Protein AF-A0A6A6LRA4-F1 (afdb_monomer_lite)

Radius of gyration: 28.9 Å; chains: 1; bounding box: 81×35×69 Å

Structure (mmCIF, N/CA/C/O backbone):
data_AF-A0A6A6LRA4-F1
#
_entry.id   AF-A0A6A6LRA4-F1
#
loop_
_atom_site.group_PDB
_atom_site.id
_atom_site.type_symbol
_atom_site.label_atom_id
_atom_site.label_alt_id
_atom_site.label_comp_id
_atom_site.label_asym_id
_atom_site.label_entity_id
_atom_site.label_seq_id
_atom_site.pdbx_PDB_ins_code
_atom_site.Cartn_x
_atom_site.Cartn_y
_atom_site.Cartn_z
_atom_site.occupancy
_atom_site.B_iso_or_equiv
_atom_site.auth_seq_id
_atom_site.auth_comp_id
_atom_site.auth_asym_id
_atom_site.auth_atom_id
_atom_site.pdbx_PDB_model_num
ATOM 1 N N . MET A 1 1 ? 34.514 0.228 -24.232 1.00 44.16 1 MET A N 1
ATOM 2 C CA . MET A 1 1 ? 33.574 -0.529 -25.085 1.00 44.16 1 MET A CA 1
ATOM 3 C C . MET A 1 1 ? 32.662 -1.325 -24.168 1.00 44.16 1 MET A C 1
ATOM 5 O O . MET A 1 1 ? 33.187 -2.213 -23.507 1.00 44.16 1 MET A O 1
ATOM 9 N N . PRO A 1 2 ? 31.370 -0.987 -24.006 1.00 54.19 2 PRO A N 1
ATOM 10 C CA . PRO A 1 2 ? 30.497 -1.808 -23.182 1.00 54.19 2 PRO A CA 1
ATOM 11 C C . PRO A 1 2 ? 30.172 -3.097 -23.940 1.00 54.19 2 PRO A C 1
ATOM 13 O O . PRO A 1 2 ? 29.765 -3.080 -25.102 1.00 54.19 2 PRO A O 1
ATOM 16 N N . SER A 1 3 ? 30.428 -4.220 -23.280 1.00 55.75 3 SER A N 1
ATOM 17 C CA . SER A 1 3 ? 30.129 -5.570 -23.735 1.00 55.75 3 SER A CA 1
ATOM 18 C C . SER A 1 3 ? 28.617 -5.787 -23.743 1.00 55.75 3 SER A C 1
ATOM 20 O O . SER A 1 3 ? 28.024 -6.250 -22.770 1.00 55.75 3 SER A O 1
ATOM 22 N N . ASN A 1 4 ? 27.990 -5.459 -24.871 1.00 60.25 4 ASN A N 1
ATOM 23 C CA . ASN A 1 4 ? 26.630 -5.878 -25.180 1.00 60.25 4 ASN A CA 1
ATOM 24 C C . ASN A 1 4 ? 26.623 -7.394 -25.410 1.00 60.25 4 ASN A C 1
ATOM 26 O O . ASN A 1 4 ? 26.778 -7.876 -26.531 1.00 60.25 4 ASN A O 1
ATOM 30 N N . LEU A 1 5 ? 26.461 -8.153 -24.327 1.00 57.16 5 LEU A N 1
ATOM 31 C CA . LEU A 1 5 ? 26.015 -9.535 -24.410 1.00 57.16 5 LEU A CA 1
ATOM 32 C C . LEU A 1 5 ? 24.533 -9.525 -24.801 1.00 57.16 5 LEU A C 1
ATOM 34 O O . LEU A 1 5 ? 23.679 -9.002 -24.088 1.00 57.16 5 LEU A O 1
ATOM 38 N N . VAL A 1 6 ? 24.285 -10.075 -25.983 1.00 62.62 6 VAL A N 1
ATOM 39 C CA . VAL A 1 6 ? 22.998 -10.367 -26.614 1.00 62.62 6 VAL A CA 1
ATOM 40 C C . VAL A 1 6 ? 21.892 -10.714 -25.600 1.00 62.62 6 VAL A C 1
ATOM 42 O O . VAL A 1 6 ? 22.018 -11.655 -24.822 1.00 62.62 6 VAL A O 1
ATOM 45 N N . GLY A 1 7 ? 20.774 -9.982 -25.672 1.00 70.00 7 GLY A N 1
ATOM 46 C CA . GLY A 1 7 ? 19.447 -10.496 -25.309 1.00 70.00 7 GLY A CA 1
ATOM 47 C C . GLY A 1 7 ? 18.993 -10.424 -23.847 1.00 70.00 7 GLY A C 1
ATOM 48 O O . GLY A 1 7 ? 17.983 -11.045 -23.523 1.00 70.00 7 GLY A O 1
ATOM 49 N N . LYS A 1 8 ? 19.665 -9.694 -22.947 1.00 74.94 8 LYS A N 1
ATOM 50 C CA . LYS A 1 8 ? 19.159 -9.523 -21.571 1.00 74.94 8 LYS A CA 1
ATOM 51 C C . LYS A 1 8 ? 18.177 -8.349 -21.500 1.00 74.94 8 LYS A C 1
ATOM 53 O O . LYS A 1 8 ? 18.538 -7.229 -21.846 1.00 74.94 8 LYS A O 1
ATOM 58 N N . ALA A 1 9 ? 16.944 -8.607 -21.063 1.00 82.69 9 ALA A N 1
ATOM 59 C CA . ALA A 1 9 ? 15.943 -7.560 -20.872 1.00 82.69 9 ALA A CA 1
ATOM 60 C C . ALA A 1 9 ? 16.424 -6.541 -19.826 1.00 82.69 9 ALA A C 1
ATOM 62 O O . ALA A 1 9 ? 16.762 -6.916 -18.699 1.00 82.69 9 ALA A O 1
ATOM 63 N N . ASP A 1 10 ? 16.449 -5.262 -20.203 1.00 85.94 10 ASP A N 1
ATOM 64 C CA . ASP A 1 10 ? 16.764 -4.169 -19.288 1.00 85.94 10 ASP A CA 1
ATOM 65 C C . ASP A 1 10 ? 15.501 -3.728 -18.536 1.00 85.94 10 ASP A C 1
ATOM 67 O O . ASP A 1 10 ? 14.548 -3.210 -19.116 1.00 85.94 10 ASP A O 1
ATOM 71 N N . LEU A 1 11 ? 15.500 -3.941 -17.220 1.00 87.94 11 LEU A N 1
ATOM 72 C CA . LEU A 1 11 ? 14.418 -3.549 -16.314 1.00 87.94 11 LEU A CA 1
ATOM 73 C C . LEU A 1 11 ? 14.736 -2.247 -15.561 1.00 87.94 11 LEU A C 1
ATOM 75 O O . LEU A 1 11 ? 14.013 -1.888 -14.633 1.00 87.94 11 LEU A O 1
ATOM 79 N N . ASN A 1 12 ? 15.816 -1.538 -15.903 1.00 89.62 12 ASN A N 1
ATOM 80 C CA . ASN A 1 12 ? 16.269 -0.363 -15.160 1.00 89.62 12 ASN A CA 1
ATOM 81 C C . ASN A 1 12 ? 15.238 0.773 -15.178 1.00 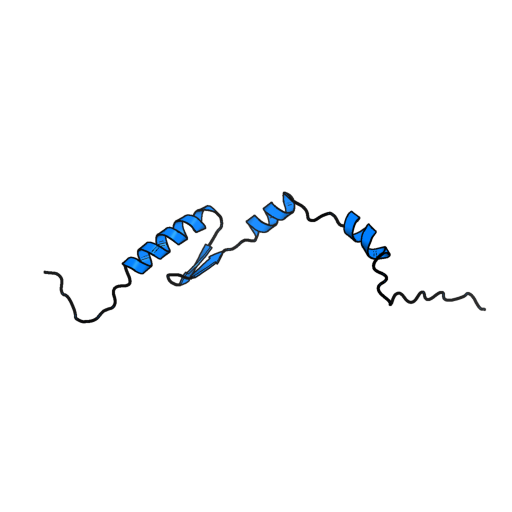89.62 12 ASN A C 1
ATOM 83 O O . ASN A 1 12 ? 14.908 1.325 -14.129 1.00 89.62 12 ASN A O 1
ATOM 87 N N . ALA A 1 13 ? 14.657 1.070 -16.344 1.00 89.31 13 ALA A N 1
ATOM 88 C CA . ALA A 1 13 ? 13.606 2.082 -16.459 1.00 89.31 13 ALA A CA 1
ATOM 89 C C . ALA A 1 13 ? 12.392 1.755 -15.568 1.00 89.31 13 ALA A C 1
ATOM 91 O O . ALA A 1 13 ? 11.865 2.631 -14.881 1.00 89.31 13 ALA A O 1
ATOM 92 N N . TYR A 1 14 ? 12.006 0.476 -15.517 1.00 88.50 14 TYR A N 1
ATOM 93 C CA . TYR A 1 14 ? 10.926 -0.011 -14.661 1.00 88.50 14 TYR A CA 1
ATOM 94 C C . TYR A 1 14 ? 11.262 0.151 -13.174 1.00 88.50 14 TYR A C 1
ATOM 96 O O . TYR A 1 14 ? 10.493 0.745 -12.422 1.00 88.50 14 TYR A O 1
ATOM 104 N N . ARG A 1 15 ? 12.463 -0.276 -12.759 1.00 89.19 15 ARG A N 1
ATOM 105 C CA . ARG A 1 15 ? 12.947 -0.127 -11.377 1.00 89.19 15 ARG A CA 1
ATOM 106 C C . ARG A 1 15 ? 12.963 1.331 -10.926 1.00 89.19 15 ARG A C 1
ATOM 108 O O . ARG A 1 15 ? 12.536 1.618 -9.813 1.00 89.19 15 ARG A O 1
ATOM 115 N N . ILE A 1 16 ? 13.414 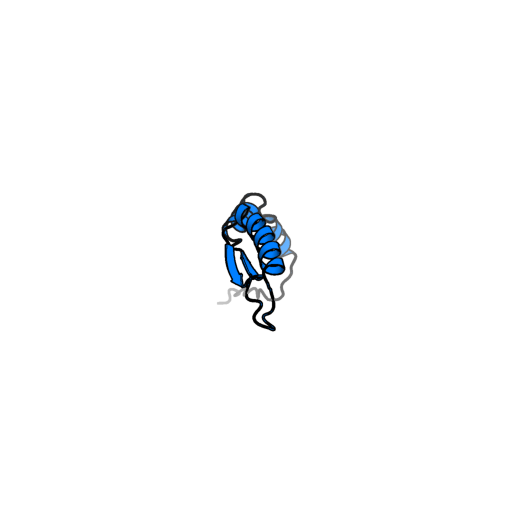2.250 -11.782 1.00 89.69 16 ILE A N 1
ATOM 116 C CA . ILE A 1 16 ? 13.446 3.687 -11.475 1.00 89.69 16 ILE A CA 1
ATOM 117 C C . ILE A 1 16 ? 12.028 4.230 -11.256 1.00 89.69 16 ILE A C 1
ATOM 119 O O . ILE A 1 16 ? 11.802 4.987 -10.310 1.00 89.69 16 ILE A O 1
ATOM 123 N N . ALA A 1 17 ? 11.068 3.853 -12.105 1.00 89.06 17 ALA A N 1
ATOM 124 C CA . ALA A 1 17 ? 9.678 4.278 -11.956 1.00 89.06 17 ALA A CA 1
ATOM 125 C C . ALA A 1 17 ? 9.063 3.757 -10.647 1.00 89.06 17 ALA A C 1
ATOM 127 O O . ALA A 1 17 ? 8.478 4.534 -9.890 1.00 89.06 17 ALA A O 1
ATOM 128 N N . CYS A 1 18 ? 9.268 2.476 -10.335 1.00 86.00 18 CYS A N 1
ATOM 129 C CA . CYS A 1 18 ? 8.791 1.883 -9.090 1.00 86.00 18 CYS A CA 1
ATOM 130 C C . CYS A 1 18 ? 9.444 2.522 -7.855 1.00 86.00 18 CYS A C 1
ATOM 132 O O . CYS A 1 18 ? 8.755 2.819 -6.883 1.00 86.00 18 CYS A O 1
ATOM 134 N N . PHE A 1 19 ? 10.745 2.823 -7.900 1.00 84.94 19 PHE A N 1
ATOM 135 C CA . PHE A 1 19 ? 11.452 3.451 -6.781 1.00 84.94 19 PHE A CA 1
ATOM 136 C C . PHE A 1 19 ? 10.915 4.854 -6.455 1.00 84.94 19 PHE A C 1
ATOM 138 O O . PHE A 1 19 ? 10.772 5.209 -5.285 1.00 84.94 19 PHE A O 1
ATOM 145 N N . LYS A 1 20 ? 10.545 5.643 -7.475 1.00 87.81 20 LYS A N 1
ATOM 146 C CA . LYS A 1 20 ? 9.868 6.936 -7.268 1.00 87.81 20 LYS A CA 1
ATOM 147 C C . LYS A 1 20 ? 8.554 6.766 -6.504 1.00 87.81 20 LYS A C 1
ATOM 149 O O . LYS A 1 20 ? 8.310 7.508 -5.557 1.00 87.81 20 LYS A O 1
ATOM 154 N N . LEU A 1 21 ? 7.741 5.777 -6.872 1.00 83.44 21 LEU A N 1
ATOM 155 C CA . LEU A 1 21 ? 6.480 5.482 -6.190 1.00 83.44 21 LEU A CA 1
ATOM 156 C C . LEU A 1 21 ? 6.713 5.052 -4.733 1.00 83.44 21 LEU A C 1
ATOM 158 O O . LEU A 1 21 ? 6.084 5.590 -3.824 1.00 83.44 21 LEU A O 1
ATOM 162 N N . VAL A 1 22 ? 7.686 4.169 -4.496 1.00 82.62 22 VAL A N 1
ATOM 163 C CA . VAL A 1 22 ? 8.074 3.729 -3.147 1.00 82.62 22 VAL A CA 1
ATOM 164 C C . VAL A 1 22 ? 8.522 4.906 -2.275 1.00 82.62 22 VAL A C 1
ATOM 166 O O . VAL A 1 22 ? 8.114 5.000 -1.123 1.00 82.62 22 VAL A O 1
ATOM 169 N N . SER A 1 23 ? 9.288 5.856 -2.821 1.00 82.12 23 SER A N 1
ATOM 170 C CA . SER A 1 23 ? 9.732 7.040 -2.067 1.00 82.12 23 SER A CA 1
ATOM 171 C C . SER A 1 23 ? 8.593 7.958 -1.604 1.00 82.12 23 SER A C 1
ATOM 173 O O . SER A 1 23 ? 8.754 8.685 -0.625 1.00 82.12 23 SER A O 1
ATOM 175 N N . ILE A 1 24 ? 7.446 7.930 -2.290 1.00 83.94 24 ILE A N 1
ATOM 176 C CA . ILE A 1 24 ? 6.247 8.665 -1.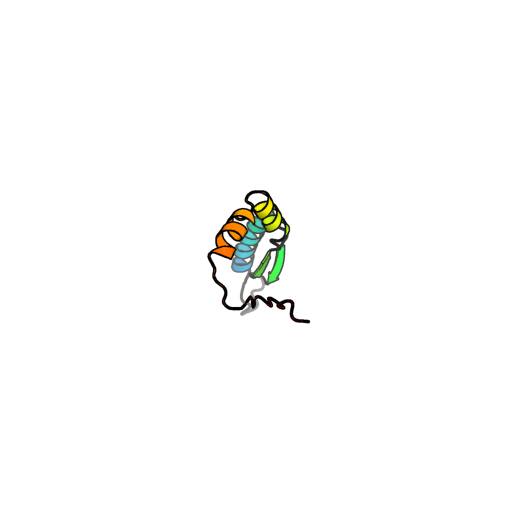877 1.00 83.94 24 ILE A CA 1
ATOM 177 C C . ILE A 1 24 ? 5.547 7.904 -0.749 1.00 83.94 24 ILE A C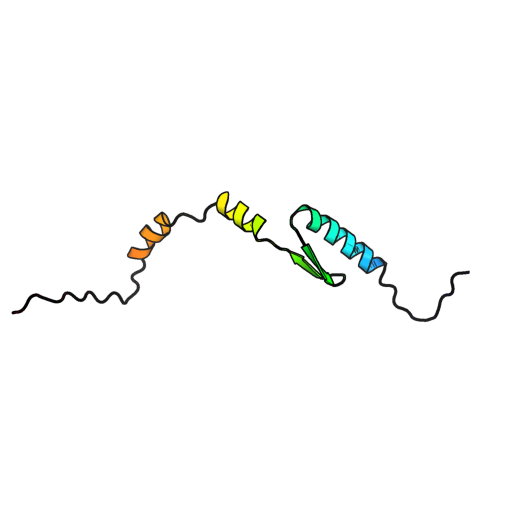 1
ATOM 179 O O . ILE A 1 24 ? 5.187 8.510 0.256 1.00 83.94 24 ILE A O 1
ATOM 183 N N . LEU A 1 25 ? 5.400 6.584 -0.889 1.00 78.56 25 LEU A N 1
ATOM 184 C CA . LEU A 1 25 ? 4.759 5.732 0.117 1.00 78.56 25 LEU A CA 1
ATOM 185 C C . LEU A 1 25 ? 5.530 5.704 1.444 1.00 78.56 25 LEU A C 1
ATOM 187 O O . LEU A 1 25 ? 4.919 5.811 2.502 1.00 78.56 25 LEU A O 1
ATOM 191 N N . ALA A 1 26 ? 6.864 5.683 1.377 1.00 75.12 26 ALA A N 1
ATOM 192 C CA . ALA A 1 26 ? 7.769 5.705 2.527 1.00 75.12 26 ALA A CA 1
ATOM 193 C C . ALA A 1 26 ? 7.581 6.902 3.474 1.00 75.12 26 ALA A C 1
ATOM 195 O O . ALA A 1 26 ? 8.082 6.880 4.595 1.00 75.12 26 ALA A O 1
ATOM 196 N N . ARG A 1 27 ? 6.925 7.975 3.016 1.00 75.31 27 ARG A N 1
ATOM 197 C CA . ARG A 1 27 ? 6.694 9.182 3.819 1.00 75.31 27 ARG A CA 1
ATOM 198 C C . ARG A 1 27 ? 5.468 9.087 4.719 1.00 75.31 27 ARG A C 1
ATOM 200 O O . ARG A 1 27 ? 5.388 9.867 5.660 1.00 75.31 27 ARG A O 1
ATOM 207 N N . ASN A 1 28 ? 4.524 8.204 4.400 1.00 70.06 28 ASN A N 1
ATOM 208 C CA . ASN A 1 28 ? 3.225 8.164 5.067 1.00 70.06 28 ASN A CA 1
ATOM 209 C C . ASN A 1 28 ? 3.157 7.059 6.116 1.00 70.06 28 ASN A C 1
ATOM 211 O O . ASN A 1 28 ? 2.706 7.327 7.219 1.00 70.06 28 ASN A O 1
ATOM 215 N N . ASP A 1 29 ? 3.644 5.861 5.791 1.00 68.25 29 ASP A N 1
ATOM 216 C CA . ASP A 1 29 ? 3.574 4.697 6.672 1.00 68.25 29 ASP A CA 1
ATOM 217 C C . ASP A 1 29 ? 4.780 3.763 6.442 1.00 68.25 29 ASP A C 1
ATOM 219 O O . ASP A 1 29 ? 5.383 3.774 5.358 1.00 68.25 29 ASP A O 1
ATOM 223 N N . PRO A 1 30 ? 5.142 2.925 7.431 1.00 74.75 30 PRO A N 1
ATOM 224 C CA . PRO A 1 30 ? 6.101 1.844 7.235 1.00 74.75 30 PRO A CA 1
ATOM 225 C C . PRO A 1 30 ? 5.625 0.897 6.124 1.00 74.75 30 PRO A C 1
ATOM 227 O O . PRO A 1 30 ? 4.470 0.459 6.110 1.00 74.75 30 PRO A O 1
ATOM 230 N N . TYR A 1 31 ? 6.521 0.551 5.201 1.00 76.81 31 TYR A N 1
ATOM 231 C CA . TYR A 1 31 ? 6.224 -0.345 4.083 1.00 76.81 31 TYR A CA 1
ATOM 232 C C . TYR A 1 31 ? 7.230 -1.495 4.012 1.00 76.81 31 TYR A C 1
ATOM 234 O O . TYR A 1 31 ? 8.409 -1.326 4.328 1.00 76.81 31 TYR A O 1
ATOM 242 N N . GLU A 1 32 ? 6.766 -2.651 3.538 1.00 73.00 32 GLU A N 1
ATOM 243 C CA . GLU A 1 32 ? 7.606 -3.808 3.228 1.00 73.00 32 GLU A CA 1
ATOM 244 C C . GLU A 1 32 ? 7.601 -4.054 1.713 1.00 73.00 32 GLU A C 1
ATOM 246 O O . GLU A 1 32 ? 6.545 -4.163 1.079 1.00 73.00 32 GLU A O 1
ATOM 251 N N . GLY A 1 33 ? 8.792 -4.093 1.108 1.00 72.44 33 GLY A N 1
ATOM 252 C CA . GLY A 1 33 ? 8.958 -4.389 -0.314 1.00 72.44 33 GLY A CA 1
ATOM 253 C C . GLY A 1 33 ? 8.802 -5.883 -0.594 1.00 72.44 33 GLY A C 1
ATOM 254 O O . GLY A 1 33 ? 9.558 -6.685 -0.060 1.00 72.44 33 GLY A O 1
ATOM 255 N N . VAL A 1 34 ? 7.859 -6.250 -1.465 1.00 72.44 34 VAL A N 1
ATOM 256 C CA . VAL A 1 34 ? 7.505 -7.653 -1.773 1.00 72.44 34 VAL A CA 1
ATOM 257 C C . VAL A 1 34 ? 8.023 -8.070 -3.149 1.00 72.44 34 VAL A C 1
ATOM 259 O O . VAL A 1 34 ? 8.421 -9.208 -3.374 1.00 72.44 34 VAL A O 1
ATOM 262 N N . SER A 1 35 ? 8.004 -7.132 -4.095 1.00 79.12 35 SER A N 1
ATOM 263 C CA . SER A 1 35 ? 8.500 -7.255 -5.469 1.00 79.12 35 SER A CA 1
ATOM 264 C C . SER A 1 35 ? 8.928 -5.867 -5.953 1.00 79.12 35 SER A C 1
ATOM 266 O O . SER A 1 35 ? 8.695 -4.871 -5.271 1.00 79.12 35 SER A O 1
ATOM 268 N N . ILE A 1 36 ? 9.514 -5.776 -7.151 1.00 78.25 36 ILE A N 1
ATOM 269 C CA . ILE A 1 36 ? 9.910 -4.503 -7.782 1.00 78.25 36 ILE A CA 1
ATOM 270 C C . ILE A 1 36 ? 8.745 -3.500 -7.813 1.00 78.25 36 ILE A C 1
ATOM 272 O O . ILE A 1 36 ? 8.962 -2.307 -7.665 1.00 78.25 36 ILE A O 1
ATOM 276 N N . ASP A 1 37 ? 7.521 -3.986 -7.966 1.00 81.88 37 ASP A N 1
ATOM 277 C CA . ASP A 1 37 ? 6.292 -3.226 -8.182 1.00 81.88 37 ASP A CA 1
ATOM 278 C C . ASP A 1 37 ? 5.208 -3.470 -7.129 1.00 81.88 37 ASP A C 1
ATOM 280 O O . ASP A 1 37 ? 4.121 -2.904 -7.222 1.00 81.88 37 ASP A O 1
ATOM 284 N N . LYS A 1 38 ? 5.484 -4.317 -6.131 1.00 81.94 38 LYS A N 1
ATOM 285 C CA . LYS A 1 38 ? 4.519 -4.675 -5.088 1.00 81.94 38 LYS A CA 1
ATOM 286 C C . LYS A 1 38 ? 5.088 -4.352 -3.722 1.00 81.94 38 LYS A C 1
ATOM 288 O O . LYS A 1 38 ? 6.188 -4.786 -3.379 1.00 81.94 38 LYS A O 1
ATOM 293 N N . VAL A 1 39 ? 4.296 -3.635 -2.940 1.00 83.31 39 VAL A N 1
ATOM 294 C CA . VAL A 1 39 ? 4.590 -3.291 -1.551 1.00 83.31 39 VAL A CA 1
ATOM 295 C C . VAL A 1 39 ? 3.354 -3.558 -0.704 1.00 83.31 39 VAL A C 1
ATOM 297 O O . VAL A 1 39 ? 2.232 -3.355 -1.174 1.00 83.31 39 VAL A O 1
ATOM 300 N N . TYR A 1 40 ? 3.555 -4.000 0.534 1.00 83.56 40 TYR A N 1
ATOM 301 C CA . TYR A 1 40 ? 2.503 -3.997 1.546 1.00 83.56 40 TYR A CA 1
ATOM 302 C C . TYR A 1 40 ? 2.665 -2.752 2.418 1.00 83.56 40 TYR A C 1
ATOM 304 O O . TYR A 1 40 ? 3.778 -2.401 2.813 1.00 83.56 40 TYR A O 1
ATOM 312 N N . LEU A 1 41 ? 1.550 -2.078 2.694 1.00 85.62 41 LEU A N 1
ATOM 313 C CA . LEU A 1 41 ? 1.495 -0.931 3.596 1.00 85.62 41 LEU A CA 1
ATOM 314 C C . LEU A 1 41 ? 0.903 -1.382 4.923 1.00 85.62 41 LEU A C 1
ATOM 316 O O . LEU A 1 41 ? -0.180 -1.971 4.944 1.00 85.62 41 LEU A O 1
ATOM 320 N N . ASN A 1 42 ? 1.594 -1.087 6.021 1.00 84.88 42 ASN A N 1
ATOM 321 C CA . ASN A 1 42 ? 1.007 -1.254 7.337 1.00 84.88 42 ASN A CA 1
ATOM 322 C C . ASN A 1 42 ? 0.204 0.001 7.684 1.00 84.88 42 ASN A C 1
ATOM 324 O O . ASN A 1 42 ? 0.770 1.026 8.041 1.00 84.88 42 ASN A O 1
ATOM 328 N N . LEU A 1 43 ? -1.119 -0.100 7.587 1.00 87.19 43 LEU A N 1
ATOM 329 C CA . LEU A 1 43 ? -2.030 1.009 7.868 1.00 87.19 43 LEU A CA 1
ATOM 330 C C . LEU A 1 43 ? -2.528 1.020 9.319 1.00 87.19 43 LEU A C 1
ATOM 332 O O . LEU A 1 43 ? -3.455 1.768 9.616 1.00 87.19 43 LEU A O 1
ATOM 336 N N . THR A 1 44 ? -1.982 0.186 10.211 1.00 87.75 44 THR A N 1
ATOM 337 C CA . THR A 1 44 ? -2.496 0.024 11.586 1.00 87.75 44 THR A CA 1
ATOM 338 C C . THR A 1 44 ? -2.523 1.357 12.330 1.00 87.75 44 THR A C 1
ATOM 340 O O . THR A 1 44 ? -3.590 1.799 12.754 1.00 87.75 44 THR A O 1
ATOM 343 N N . ASP A 1 45 ? -1.382 2.043 12.394 1.00 86.69 45 ASP A N 1
ATOM 344 C CA . ASP A 1 45 ? -1.246 3.303 13.132 1.00 86.69 45 ASP A CA 1
ATOM 345 C C . ASP A 1 45 ? -2.089 4.419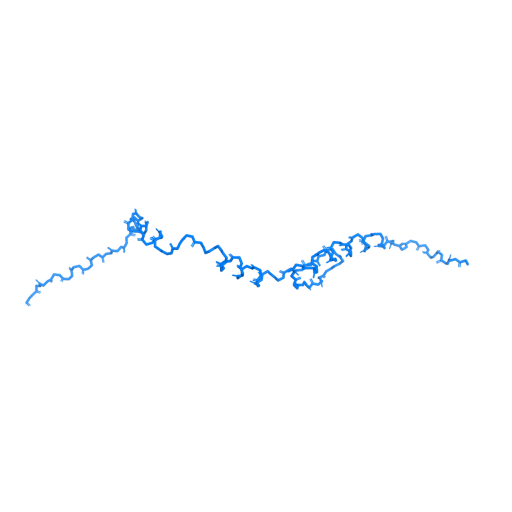 12.499 1.00 86.69 45 ASP A C 1
ATOM 347 O O . ASP A 1 45 ? -2.787 5.164 13.191 1.00 86.69 45 ASP A O 1
ATOM 351 N N . SER A 1 46 ? -2.085 4.495 11.165 1.00 86.25 46 SER A N 1
ATOM 352 C CA . SER A 1 46 ? -2.888 5.447 10.390 1.00 86.25 46 SER A CA 1
ATOM 353 C C . SER A 1 46 ? -4.392 5.239 10.612 1.00 86.25 46 SER A C 1
ATOM 355 O O . SER A 1 46 ? -5.143 6.194 10.834 1.00 86.25 46 SER A O 1
ATOM 357 N N . THR A 1 47 ? -4.838 3.981 10.649 1.00 87.06 47 THR A N 1
ATOM 358 C CA . THR A 1 47 ? -6.238 3.619 10.901 1.00 87.06 47 THR A CA 1
ATOM 359 C C . THR A 1 47 ? -6.633 3.934 12.339 1.00 87.06 47 THR A C 1
ATOM 361 O O . THR A 1 47 ? -7.689 4.522 12.563 1.00 87.06 47 THR A O 1
ATOM 364 N N . GLU A 1 48 ? -5.786 3.614 13.320 1.00 88.25 48 GLU A N 1
ATOM 365 C CA . GLU A 1 48 ? -6.030 3.953 14.724 1.00 88.25 48 GLU A CA 1
ATOM 366 C C . GLU A 1 48 ? -6.133 5.473 14.923 1.00 88.25 48 GLU A C 1
ATOM 368 O O . GLU A 1 48 ? -7.067 5.959 15.568 1.00 88.25 48 GLU A O 1
ATOM 373 N N . ALA A 1 49 ? -5.220 6.243 14.327 1.00 88.44 49 ALA A N 1
ATOM 374 C CA . ALA A 1 49 ? -5.248 7.701 14.374 1.00 88.44 49 ALA A CA 1
ATOM 375 C C . ALA A 1 49 ? -6.513 8.273 13.714 1.00 88.44 49 ALA A C 1
ATOM 377 O O . ALA A 1 49 ? -7.133 9.194 14.256 1.00 88.44 49 ALA A O 1
ATOM 378 N N . MET A 1 50 ? -6.934 7.715 12.576 1.00 88.44 50 MET A N 1
ATOM 379 C CA . MET A 1 50 ? -8.162 8.122 11.893 1.00 88.44 50 MET A CA 1
ATOM 380 C C . MET A 1 50 ? -9.407 7.822 12.736 1.00 88.44 50 MET A C 1
ATOM 382 O O . MET A 1 50 ? -10.269 8.691 12.864 1.00 88.44 50 MET A O 1
ATOM 386 N N . LEU A 1 51 ? -9.476 6.644 13.364 1.00 86.25 51 LEU A N 1
ATOM 387 C CA . LEU A 1 51 ? -10.574 6.257 14.256 1.00 86.25 51 LEU A CA 1
ATOM 388 C C . LEU A 1 51 ? -10.637 7.137 15.509 1.00 86.25 51 LEU A C 1
ATOM 390 O O . LEU A 1 51 ? -11.723 7.523 15.931 1.00 86.25 51 LEU A O 1
ATOM 394 N N . LYS A 1 52 ? -9.486 7.506 16.082 1.00 85.44 52 LYS A N 1
ATOM 395 C CA . LYS A 1 52 ? -9.416 8.459 17.201 1.00 85.44 52 LYS A CA 1
ATOM 396 C C . LYS A 1 52 ? -9.889 9.855 16.795 1.00 85.44 52 LYS A C 1
ATOM 398 O O . LYS A 1 52 ? -10.572 10.519 17.568 1.00 85.44 52 LYS A O 1
ATOM 403 N N . LYS A 1 53 ? -9.516 10.310 15.595 1.00 86.44 53 LYS A N 1
ATOM 404 C CA . LYS A 1 53 ? -9.858 11.646 15.084 1.00 86.44 53 LYS A CA 1
ATOM 405 C C . LYS A 1 53 ? -11.323 11.762 14.668 1.00 86.44 53 LYS A C 1
ATOM 407 O O . LYS A 1 53 ? -11.924 12.818 14.838 1.00 86.44 53 LYS A O 1
ATOM 412 N N . SER A 1 54 ? -11.875 10.701 14.093 1.00 82.62 54 SER A N 1
ATOM 413 C CA . SER A 1 54 ? -13.259 10.631 13.642 1.00 82.62 54 SER A CA 1
ATOM 414 C C . SER A 1 54 ? -13.861 9.309 14.106 1.00 82.62 54 SER A C 1
ATOM 416 O O . SER A 1 54 ? -13.956 8.369 13.310 1.00 82.62 54 SER A O 1
ATOM 418 N N . PRO A 1 55 ? -14.274 9.227 15.382 1.00 76.00 55 PRO A N 1
ATOM 419 C CA . PRO A 1 55 ? -14.968 8.058 15.884 1.00 76.00 55 PRO A CA 1
ATOM 420 C C . PRO A 1 55 ? -16.193 7.795 15.001 1.00 76.00 55 PRO A C 1
ATOM 422 O O . PRO A 1 55 ? -16.920 8.746 14.686 1.00 76.00 55 PRO A O 1
ATOM 425 N N . PRO A 1 56 ? -16.442 6.547 14.571 1.00 71.00 56 PRO A N 1
ATOM 426 C CA . PRO A 1 56 ? -17.709 6.219 13.932 1.00 71.00 56 PRO A CA 1
ATOM 427 C C . PRO A 1 56 ? -18.842 6.666 14.859 1.00 71.00 56 PRO A C 1
ATOM 429 O O . PRO A 1 56 ? -18.686 6.589 16.080 1.00 71.00 56 PRO A O 1
ATOM 432 N N . HIS A 1 57 ? -19.941 7.175 14.282 1.00 68.31 57 HIS A N 1
ATOM 433 C CA . HIS A 1 57 ? -21.105 7.647 15.037 1.00 68.31 57 HIS A CA 1
ATOM 434 C C . HIS A 1 57 ? -21.374 6.693 16.203 1.00 68.31 57 HIS A C 1
ATOM 436 O O . HIS A 1 57 ? -21.606 5.504 15.986 1.00 68.31 57 HIS A O 1
ATOM 442 N N . GLY A 1 58 ? -21.196 7.220 17.419 1.00 64.88 58 GLY A N 1
ATOM 443 C CA . GLY A 1 58 ? -20.980 6.419 18.616 1.00 64.88 58 GLY A CA 1
ATOM 444 C C . GLY A 1 58 ? -22.083 5.395 18.846 1.00 64.88 58 GLY A C 1
ATOM 445 O O . GLY A 1 58 ? -23.200 5.538 18.347 1.00 64.88 58 GLY A O 1
ATOM 446 N N . LEU A 1 59 ? -21.768 4.381 19.653 1.00 58.88 59 LEU A N 1
ATOM 447 C CA . LEU A 1 59 ? -22.698 3.339 20.097 1.00 58.88 59 LEU A CA 1
ATOM 448 C C . LEU A 1 59 ? -24.074 3.878 20.510 1.00 58.88 59 LEU A C 1
ATOM 450 O O . LEU A 1 59 ? -25.037 3.151 20.389 1.00 58.88 59 LEU A O 1
ATOM 454 N N . GLU A 1 60 ? -24.203 5.133 20.929 1.00 60.31 60 GLU A N 1
ATOM 455 C CA . GLU A 1 60 ? -25.474 5.813 21.209 1.00 60.31 60 GLU A CA 1
ATOM 456 C C . GLU A 1 60 ? -26.441 5.863 20.011 1.00 60.31 60 GLU A C 1
ATOM 458 O O . GLU A 1 60 ? -27.643 5.656 20.182 1.00 60.31 60 GLU A O 1
ATOM 463 N N . VAL A 1 61 ? -25.937 6.086 18.791 1.00 62.38 61 VAL A N 1
ATOM 464 C CA . VAL A 1 61 ? -26.748 6.019 17.562 1.00 62.38 61 VAL A CA 1
ATOM 465 C C . VAL A 1 61 ? -27.156 4.572 17.308 1.00 62.38 61 VAL A C 1
ATOM 467 O O . VAL A 1 61 ? -28.322 4.294 17.057 1.00 62.38 61 VAL A O 1
ATOM 470 N N . LEU A 1 62 ? -26.231 3.629 17.474 1.00 63.41 62 LEU A N 1
ATOM 471 C CA . LEU A 1 62 ? -26.497 2.200 17.305 1.00 63.41 62 LEU A CA 1
ATOM 472 C C . LEU A 1 62 ? -27.504 1.677 18.349 1.00 63.41 62 LEU A C 1
ATOM 474 O O . LEU A 1 62 ? -28.466 1.022 17.982 1.00 63.41 62 LEU A O 1
ATOM 478 N N . VAL A 1 63 ? -27.373 2.048 19.623 1.00 63.78 63 VAL A N 1
ATOM 479 C CA . VAL A 1 63 ? -28.270 1.697 20.740 1.00 63.78 63 VAL A CA 1
ATOM 480 C C . VAL A 1 63 ? -29.664 2.294 20.559 1.00 63.78 63 VAL A C 1
ATOM 482 O O . VAL A 1 63 ? -30.637 1.682 20.984 1.00 63.78 63 VAL A O 1
ATOM 485 N N . LYS A 1 64 ? -29.796 3.450 19.899 1.00 64.69 64 LYS A N 1
ATOM 486 C CA . LYS A 1 64 ? -31.100 4.040 19.560 1.00 64.69 64 LYS A CA 1
ATOM 487 C C . LYS A 1 64 ? -31.765 3.372 18.349 1.00 64.69 64 LYS A C 1
ATOM 489 O O . LYS A 1 64 ? -32.994 3.361 18.262 1.00 64.69 64 LYS A O 1
ATOM 494 N N . GLU A 1 65 ? -30.979 2.817 17.427 1.00 62.56 65 GLU A N 1
ATOM 495 C CA . GLU A 1 65 ? -31.476 2.132 16.226 1.00 62.56 65 GLU A CA 1
ATOM 496 C C . GLU A 1 65 ? -31.654 0.604 16.417 1.00 62.56 65 GLU A C 1
ATOM 498 O O . GLU A 1 65 ? -32.517 0.015 15.771 1.00 62.56 65 GLU A O 1
ATOM 503 N N . ILE A 1 66 ? -30.942 -0.042 17.354 1.00 63.38 66 ILE A N 1
ATOM 504 C CA . ILE A 1 66 ? -31.120 -1.460 17.743 1.00 63.38 66 ILE A CA 1
ATOM 505 C C . ILE A 1 66 ? -32.568 -1.790 18.147 1.00 63.38 66 ILE A C 1
ATOM 507 O O . ILE A 1 66 ? -33.110 -2.744 17.599 1.00 63.38 66 ILE A O 1
ATOM 511 N N . PRO A 1 67 ? -33.254 -1.029 19.025 1.00 61.91 67 PRO A N 1
ATOM 512 C CA . PRO A 1 67 ? -34.638 -1.335 19.388 1.00 61.91 67 PRO A CA 1
ATOM 513 C C . PRO A 1 67 ? -35.629 -1.098 18.239 1.00 61.91 67 PRO A C 1
ATOM 515 O O . PRO A 1 67 ? -36.762 -1.567 18.312 1.00 61.91 67 PRO A O 1
ATOM 518 N N . LYS A 1 68 ? -35.230 -0.386 17.173 1.00 68.19 68 LYS A N 1
ATOM 519 C CA . LYS A 1 68 ? -36.036 -0.231 15.948 1.00 68.19 68 LYS A CA 1
ATOM 520 C C . LYS A 1 68 ? -35.813 -1.374 14.960 1.00 68.19 68 LYS A C 1
ATOM 522 O O . LYS A 1 68 ? -36.690 -1.673 14.154 1.00 68.19 68 LYS A O 1
ATOM 527 N N . SER A 1 69 ? -34.655 -2.024 15.033 1.00 60.97 69 SER A N 1
ATOM 528 C CA . SER A 1 69 ? -34.370 -3.283 14.361 1.00 60.97 69 SER A CA 1
ATOM 529 C C . SER A 1 69 ? -35.021 -4.409 15.162 1.00 60.97 69 SER A C 1
ATOM 531 O O . SER A 1 69 ? -34.380 -5.044 15.993 1.00 60.97 69 SER A O 1
ATOM 533 N N . HIS A 1 70 ? -36.312 -4.654 14.935 1.00 58.78 70 HIS A N 1
ATOM 534 C CA . HIS A 1 70 ? -37.003 -5.841 15.438 1.00 58.78 70 HIS A CA 1
ATOM 535 C C . HIS A 1 70 ? -36.350 -7.105 14.846 1.00 58.78 70 HIS A C 1
ATOM 537 O O . HIS A 1 70 ? -36.798 -7.645 13.836 1.00 58.78 70 HIS A O 1
ATOM 543 N N . VAL A 1 71 ? -35.243 -7.552 15.443 1.00 59.69 71 VAL A N 1
ATOM 544 C CA . VAL A 1 71 ? -34.656 -8.863 15.183 1.00 59.69 71 VAL A CA 1
ATOM 545 C C . VAL A 1 71 ? -35.554 -9.862 15.898 1.00 59.69 71 VAL A C 1
ATOM 547 O O . VAL A 1 71 ? -35.560 -9.954 17.125 1.00 59.69 71 VAL A O 1
ATOM 550 N N . LEU A 1 72 ? -36.370 -10.556 15.108 1.00 59.44 72 LEU A N 1
ATOM 551 C CA . LEU A 1 72 ? -37.152 -11.716 15.521 1.00 59.44 72 LEU A CA 1
ATOM 552 C C . LEU A 1 72 ? -36.235 -12.695 16.272 1.00 59.44 72 LEU A C 1
ATOM 554 O O . LEU A 1 72 ? -35.307 -13.231 15.668 1.00 59.44 72 LEU A O 1
ATOM 558 N N . GLY A 1 73 ? -36.479 -12.914 17.569 1.00 53.97 73 GLY A N 1
ATOM 559 C CA . GLY A 1 73 ? -35.787 -13.969 18.321 1.00 53.97 73 GLY A CA 1
ATOM 560 C C . GLY A 1 73 ? -35.481 -13.722 19.799 1.00 53.97 73 GLY A C 1
ATOM 561 O O . GLY A 1 73 ? -34.862 -14.587 20.405 1.00 53.97 73 GLY A O 1
ATOM 562 N N . HIS A 1 74 ? -35.887 -12.606 20.416 1.00 52.75 74 HIS A N 1
ATOM 563 C CA . HIS A 1 74 ? -35.865 -12.523 21.884 1.00 52.75 74 HIS A CA 1
ATOM 564 C C . HIS A 1 74 ? -37.162 -13.120 22.432 1.00 52.75 74 HIS A C 1
ATOM 566 O O . HIS A 1 74 ? -38.172 -12.436 22.604 1.00 52.75 74 HIS A O 1
ATOM 572 N N . GLU A 1 75 ? -37.148 -14.431 22.636 1.00 50.56 75 GLU A N 1
ATOM 573 C CA . GLU A 1 75 ? -38.192 -15.129 23.370 1.00 50.56 75 GLU A CA 1
ATOM 574 C C . GLU A 1 75 ? -38.193 -14.576 24.798 1.00 50.56 75 GLU A C 1
ATOM 576 O O . GLU A 1 75 ? -37.276 -14.801 25.588 1.00 50.56 75 GLU A O 1
ATOM 581 N N . ASN A 1 76 ? -39.200 -13.760 25.108 1.00 52.00 76 ASN A N 1
ATOM 582 C CA . ASN A 1 76 ? -39.534 -13.424 26.480 1.00 52.00 76 ASN A CA 1
ATOM 583 C C . ASN A 1 76 ? -40.009 -14.715 27.155 1.00 52.00 76 ASN A C 1
ATOM 585 O O . ASN A 1 76 ? -41.202 -15.018 27.124 1.00 52.00 76 ASN A O 1
ATOM 589 N N . GLU A 1 77 ? -39.103 -15.462 27.787 1.00 51.88 77 GLU A N 1
ATOM 590 C CA . GLU A 1 77 ? -39.497 -16.370 28.861 1.00 51.88 77 GLU A CA 1
ATOM 591 C C . GLU A 1 77 ? -40.013 -15.519 30.027 1.00 51.88 77 GLU A C 1
ATOM 593 O O . GLU A 1 77 ? -39.318 -15.200 30.991 1.00 51.88 77 GLU A O 1
ATOM 598 N N . VAL A 1 78 ? -41.287 -15.140 29.937 1.00 54.56 78 VAL A N 1
ATOM 599 C CA . VAL A 1 78 ? -42.098 -14.924 31.127 1.00 54.56 78 VAL A CA 1
ATOM 600 C C . VAL A 1 78 ? -42.347 -16.317 31.692 1.00 54.56 78 VAL A C 1
ATOM 602 O O . VAL A 1 78 ? -43.331 -16.973 31.353 1.00 54.56 78 VAL A O 1
ATOM 605 N N . CYS A 1 79 ? -41.432 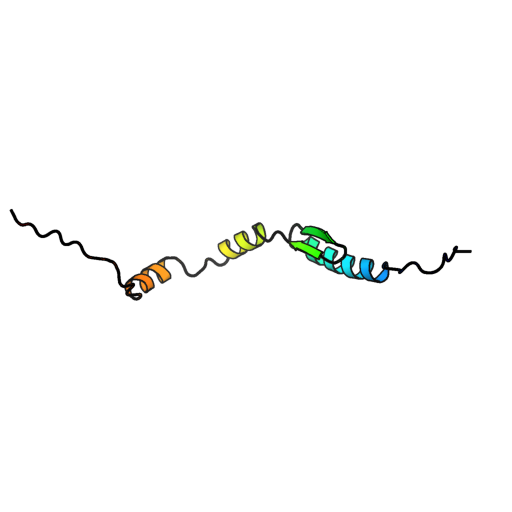-16.790 32.539 1.00 39.84 79 CYS A N 1
ATOM 606 C CA . CYS A 1 79 ? -41.760 -17.863 33.464 1.00 39.84 79 CYS A CA 1
ATOM 607 C C . CYS A 1 79 ? -42.801 -17.291 34.431 1.00 39.84 79 CYS A C 1
ATOM 609 O O . CYS A 1 79 ? -42.488 -16.543 35.358 1.00 39.84 79 CYS A O 1
ATOM 611 N N . GLY A 1 80 ? -44.066 -17.548 34.104 1.00 42.94 80 GLY A N 1
ATOM 612 C CA . GLY A 1 80 ? -45.204 -17.221 34.936 1.00 42.94 80 GLY A CA 1
ATOM 613 C C . GLY A 1 80 ? -45.114 -17.980 36.251 1.00 42.94 80 GLY A C 1
ATOM 614 O O . GLY A 1 80 ? -44.910 -19.191 36.282 1.00 42.94 80 GLY A O 1
ATOM 615 N N . ASN A 1 81 ? -45.305 -17.243 37.337 1.00 47.00 81 ASN A N 1
ATOM 616 C CA . ASN A 1 81 ? -45.531 -17.796 38.658 1.00 47.00 81 ASN A CA 1
ATOM 617 C C . ASN A 1 81 ? -46.795 -18.668 38.603 1.00 47.00 81 ASN A C 1
ATOM 619 O O . ASN A 1 81 ? -47.911 -18.152 38.550 1.00 47.00 81 ASN A O 1
ATOM 623 N N . ALA A 1 82 ? -46.616 -19.981 38.629 1.00 40.47 82 ALA A N 1
ATOM 624 C CA . ALA A 1 82 ? -47.648 -20.936 38.984 1.00 40.47 82 ALA A CA 1
ATOM 625 C C . ALA A 1 82 ? -46.975 -22.029 39.813 1.00 40.47 82 ALA A C 1
ATOM 627 O O . ALA A 1 82 ? -46.257 -22.846 39.248 1.00 40.47 82 ALA A O 1
ATOM 628 N N . PHE A 1 83 ? -47.113 -21.920 41.138 1.00 43.53 83 PHE A N 1
ATOM 629 C CA . PHE A 1 83 ? -47.394 -22.943 42.161 1.00 43.53 83 PHE A CA 1
ATOM 630 C C . PHE A 1 83 ? -47.040 -22.384 43.542 1.00 43.53 83 PHE A C 1
ATOM 632 O O . PHE A 1 83 ? -45.898 -21.906 43.722 1.00 43.53 83 PHE A O 1
#

Organism: Hevea brasiliensis (NCBI:txid3981)

Secondary structure (DSSP, 8-state):
-----TT----HHHHHHHHHHHHHHTTTS-EEE-SSS-EEE--HHHHHHHHHHS--S-HHHHHHHGGGS--TT----------

pLDDT: mean 72.0, std 14.33, range [39.84, 89.69]

Sequence (83 aa):
MPSNLVGKADLNAYRIACFKLVSILARNDPYEGVSIDKVYLNLTDSTEAMLKKSPPHGLEVLVKEIPKSHVLGHENEVCGNAF

InterPro domains:
  IPR043128 Reverse transcriptase/Diguanylate cyclase domain [G3DSA:3.30.70.270] (2-81)

Foldseek 3Di:
DDPPDPDDDDCPVVLVVLVVVVVVLVVPADWDDDDSNDIDGDCPVVVVVVCVVPPDPDCVVVVVCVVVPPPPDPPPPPVDDDD